Protein AF-A0AAX4KPN6-F1 (afdb_monomer)

Solvent-accessible surface area (backbone atoms only — not comparable to full-atom values): 9007 Å² total; per-residue (Å²): 136,91,70,90,53,61,53,91,64,99,63,98,81,73,95,57,86,76,64,91,86,78,67,97,66,74,56,84,58,83,83,74,86,80,76,76,81,66,66,58,65,61,51,52,52,53,51,52,52,50,51,55,52,57,55,72,70,56,88,35,62,92,86,37,44,38,22,31,46,82,90,46,86,87,38,62,47,66,41,46,28,40,54,32,41,60,25,15,49,24,27,59,64,5,47,52,54,94,89,32,84,80,42,66,57,60,25,40,51,45,81,75,47,70,54,47,27,93,87,15,50,46,26,53,85,27,36,71,48,57,78,36,40,29,91,68,33,41,78,52,96,72,38,45,42,73,63,128

Structure (mmCIF, N/CA/C/O backbone):
data_AF-A0AAX4KPN6-F1
#
_entry.id   AF-A0AAX4KPN6-F1
#
loop_
_atom_site.group_PDB
_atom_site.id
_atom_site.type_symbol
_atom_site.label_atom_id
_atom_site.label_alt_id
_atom_site.label_comp_id
_atom_site.label_asym_id
_atom_site.label_entity_id
_atom_site.label_seq_id
_atom_site.pdbx_PDB_ins_code
_atom_site.Cartn_x
_atom_site.Cartn_y
_atom_site.Cartn_z
_atom_site.occupancy
_atom_site.B_iso_or_equiv
_atom_site.auth_seq_id
_atom_site.auth_comp_id
_atom_site.auth_asym_id
_atom_site.auth_atom_id
_atom_site.pdbx_PDB_model_num
ATOM 1 N N . MET A 1 1 ? 22.197 -2.526 -58.257 1.00 41.19 1 MET A N 1
ATOM 2 C CA . MET A 1 1 ? 22.445 -2.657 -59.706 1.00 41.19 1 MET A CA 1
ATOM 3 C C . MET A 1 1 ? 23.768 -1.972 -59.974 1.00 41.19 1 MET A C 1
ATOM 5 O O . MET A 1 1 ? 23.901 -0.817 -59.597 1.00 41.19 1 MET A O 1
ATOM 9 N N . TYR A 1 2 ? 24.759 -2.706 -60.471 1.00 44.47 2 TYR A N 1
ATOM 10 C CA . TYR A 1 2 ? 26.096 -2.174 -60.741 1.00 44.47 2 TYR A CA 1
ATOM 11 C C . TYR A 1 2 ? 26.195 -1.906 -62.243 1.00 44.47 2 TYR A C 1
ATOM 13 O O . TYR A 1 2 ? 25.851 -2.789 -63.026 1.00 44.47 2 TYR A O 1
ATOM 21 N N . VAL A 1 3 ? 26.622 -0.708 -62.641 1.00 51.16 3 VAL A N 1
ATOM 22 C CA . VAL A 1 3 ? 26.856 -0.352 -64.048 1.00 51.16 3 VAL A CA 1
ATOM 23 C C . VAL A 1 3 ? 28.279 0.187 -64.146 1.00 51.16 3 VAL A C 1
ATOM 25 O O . VAL A 1 3 ? 28.624 1.112 -63.415 1.00 51.16 3 VAL A O 1
ATOM 28 N N . CYS A 1 4 ? 29.109 -0.415 -64.999 1.00 46.88 4 CYS A N 1
ATOM 29 C CA . CYS A 1 4 ? 30.450 0.085 -65.306 1.00 46.88 4 CYS A CA 1
ATOM 30 C C . CYS A 1 4 ? 30.377 0.948 -66.565 1.00 46.88 4 CYS A C 1
ATOM 32 O O . CYS A 1 4 ? 29.842 0.503 -67.579 1.00 46.88 4 CYS A O 1
ATOM 34 N N . LEU A 1 5 ? 30.918 2.163 -66.491 1.00 56.31 5 LEU A N 1
ATOM 35 C CA . LEU A 1 5 ? 30.930 3.135 -67.582 1.00 56.31 5 LEU A CA 1
ATOM 36 C C . LEU A 1 5 ? 32.370 3.606 -67.817 1.00 56.31 5 LEU A C 1
ATOM 38 O O . LEU A 1 5 ? 33.100 3.832 -66.850 1.00 56.31 5 LEU A O 1
ATOM 42 N N . CYS A 1 6 ? 32.748 3.768 -69.085 1.00 49.72 6 CYS A N 1
ATOM 43 C CA . CYS A 1 6 ? 34.017 4.350 -69.520 1.00 49.72 6 CYS A CA 1
ATOM 44 C C . CYS A 1 6 ? 33.704 5.503 -70.482 1.00 49.72 6 CYS A C 1
ATOM 46 O O . CYS A 1 6 ? 32.920 5.314 -71.407 1.00 49.72 6 CYS A O 1
ATOM 48 N N . ALA A 1 7 ? 34.309 6.671 -70.275 1.00 57.44 7 ALA A N 1
ATOM 49 C CA . ALA A 1 7 ? 34.193 7.820 -71.171 1.00 57.44 7 ALA A CA 1
ATOM 50 C C . ALA A 1 7 ? 35.529 8.579 -71.215 1.00 57.44 7 ALA A C 1
ATOM 52 O O . ALA A 1 7 ? 36.263 8.580 -70.225 1.00 57.44 7 ALA A O 1
ATOM 53 N N . GLU A 1 8 ? 35.850 9.209 -72.348 1.00 51.69 8 GLU A N 1
ATOM 54 C CA . GLU A 1 8 ? 37.032 10.082 -72.474 1.00 51.69 8 GLU A CA 1
ATOM 55 C C . GLU A 1 8 ? 36.737 11.518 -71.995 1.00 51.69 8 GLU A C 1
ATOM 57 O O . GLU A 1 8 ? 37.631 12.191 -71.489 1.00 51.69 8 GLU A O 1
ATOM 62 N N . GLU A 1 9 ? 35.469 11.949 -72.020 1.00 55.19 9 GLU A N 1
ATOM 63 C CA . GLU A 1 9 ? 34.990 13.207 -71.434 1.00 55.19 9 GLU A CA 1
ATOM 64 C C . GLU A 1 9 ? 33.657 12.989 -70.689 1.00 55.19 9 GLU A C 1
ATOM 66 O O . GLU A 1 9 ? 32.826 12.178 -71.097 1.00 55.19 9 GLU A O 1
ATOM 71 N N . ASN A 1 10 ? 33.429 13.708 -69.581 1.00 54.78 10 ASN A N 1
ATOM 72 C CA . ASN A 1 10 ? 32.165 13.661 -68.831 1.00 54.78 10 ASN A CA 1
ATOM 73 C C . ASN A 1 10 ? 31.083 14.490 -69.544 1.00 54.78 10 ASN A C 1
ATOM 75 O O . ASN A 1 10 ? 30.802 15.622 -69.145 1.00 54.78 10 ASN A O 1
ATOM 79 N N . ILE A 1 11 ? 30.471 13.934 -70.590 1.00 57.59 11 ILE A N 1
ATOM 80 C CA . ILE A 1 11 ? 29.286 14.517 -71.233 1.00 57.59 11 ILE A CA 1
ATOM 81 C C . ILE A 1 11 ? 28.047 13.745 -70.737 1.00 57.59 11 ILE A C 1
ATOM 83 O O . ILE A 1 11 ? 28.056 12.517 -70.801 1.00 57.59 11 ILE A O 1
ATOM 87 N N . PRO A 1 12 ? 26.989 14.399 -70.216 1.00 53.44 12 PRO A N 1
ATOM 88 C CA . PRO A 1 12 ? 25.941 13.720 -69.441 1.00 53.44 12 PRO A CA 1
ATOM 89 C C . PRO A 1 12 ? 24.985 12.803 -70.219 1.00 53.44 12 PRO A C 1
ATOM 91 O O . PRO A 1 12 ? 24.058 12.294 -69.595 1.00 53.44 12 PRO A O 1
ATOM 94 N N . ASP A 1 13 ? 25.144 12.632 -71.535 1.00 51.69 13 ASP A N 1
ATOM 95 C CA . ASP A 1 13 ? 24.003 12.256 -72.385 1.00 51.69 13 ASP A CA 1
ATOM 96 C C . ASP A 1 13 ? 24.219 11.095 -73.365 1.00 51.69 13 ASP A C 1
ATOM 98 O O . ASP A 1 13 ? 23.307 10.786 -74.122 1.00 51.69 13 ASP A O 1
ATOM 102 N N . ASP A 1 14 ? 25.361 10.395 -73.358 1.00 51.34 14 ASP A N 1
ATOM 103 C CA . ASP A 1 14 ? 25.455 9.170 -74.168 1.00 51.34 14 ASP A CA 1
ATOM 104 C C . ASP A 1 14 ? 26.350 8.100 -73.534 1.00 51.34 14 ASP A C 1
ATOM 106 O O . ASP A 1 14 ? 27.580 8.170 -73.541 1.00 51.34 14 ASP A O 1
ATOM 110 N N . SER A 1 15 ? 25.722 7.085 -72.935 1.00 54.03 15 SER A N 1
ATOM 111 C CA . SER A 1 15 ? 26.429 5.916 -72.416 1.00 54.03 15 SER A CA 1
ATOM 112 C C . SER A 1 15 ? 26.765 4.972 -73.569 1.00 54.03 15 SER A C 1
ATOM 114 O O . SER A 1 15 ? 25.903 4.206 -74.004 1.00 54.03 15 SER A O 1
ATOM 116 N N . GLN A 1 16 ? 28.012 4.977 -74.041 1.00 56.34 16 GLN A N 1
ATOM 117 C CA . GLN A 1 16 ? 28.470 4.005 -75.037 1.00 56.34 16 GLN A CA 1
ATOM 118 C C . GLN A 1 16 ? 29.324 2.897 -74.413 1.00 56.34 16 GLN A C 1
ATOM 120 O O . GLN A 1 16 ? 30.189 3.131 -73.572 1.00 56.34 16 GLN A O 1
ATOM 125 N N . ALA A 1 17 ? 29.078 1.655 -74.838 1.00 55.03 17 ALA A N 1
ATOM 126 C CA . ALA A 1 17 ? 29.900 0.510 -74.468 1.00 55.03 17 ALA A CA 1
ATOM 127 C C . ALA A 1 17 ? 31.171 0.500 -75.329 1.00 55.03 17 ALA A C 1
ATOM 129 O O . ALA A 1 17 ? 31.148 0.067 -76.482 1.00 55.03 17 ALA A O 1
ATOM 130 N N . CYS A 1 18 ? 32.289 0.977 -74.784 1.00 54.16 18 CYS A N 1
ATOM 131 C CA . CYS A 1 18 ? 33.572 0.920 -75.480 1.00 54.16 18 CYS A CA 1
ATOM 132 C C . CYS A 1 18 ? 34.043 -0.540 -75.600 1.00 54.16 18 CYS A C 1
ATOM 134 O O . CYS A 1 18 ? 34.188 -1.243 -74.598 1.00 54.16 18 CYS A O 1
ATOM 136 N N . GLN A 1 19 ? 34.316 -1.002 -76.821 1.00 55.97 19 GLN A N 1
ATOM 137 C CA . GLN A 1 19 ? 34.992 -2.281 -77.042 1.00 55.97 19 GLN A CA 1
ATOM 138 C C . GLN A 1 19 ? 36.460 -2.154 -76.603 1.00 55.97 19 GLN A C 1
ATOM 140 O O . GLN A 1 19 ? 37.120 -1.150 -76.883 1.00 55.97 19 GLN A O 1
ATOM 145 N N . GLY A 1 20 ? 36.966 -3.148 -75.867 1.00 49.88 20 GLY A N 1
ATOM 146 C CA . GLY A 1 20 ? 38.333 -3.134 -75.342 1.00 49.88 20 GLY A CA 1
ATOM 147 C C . GLY A 1 20 ? 39.366 -2.906 -76.452 1.00 49.88 20 GLY A C 1
ATOM 148 O O . GLY A 1 20 ? 39.322 -3.605 -77.459 1.00 49.88 20 GLY A O 1
ATOM 149 N N . ALA A 1 21 ? 40.279 -1.950 -76.220 1.00 53.59 21 ALA A N 1
ATOM 150 C CA . ALA A 1 21 ? 41.327 -1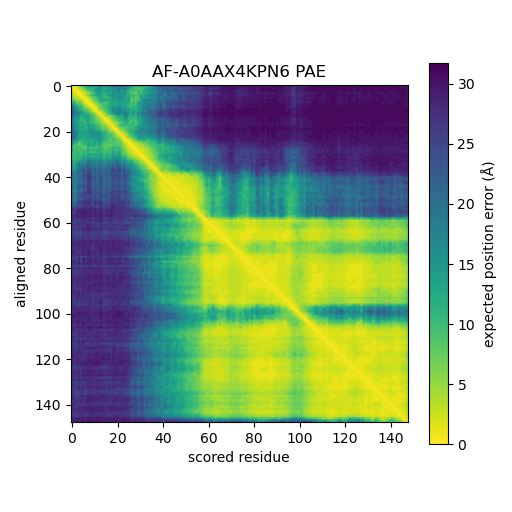.410 -77.110 1.00 53.59 21 ALA A CA 1
ATOM 151 C C . ALA A 1 21 ? 41.029 -0.081 -77.842 1.00 53.59 21 ALA A C 1
ATOM 153 O O . ALA A 1 21 ? 41.915 0.418 -78.531 1.00 53.59 21 ALA A O 1
ATOM 154 N N . ALA A 1 22 ? 39.855 0.538 -77.660 1.00 53.78 22 ALA A N 1
ATOM 155 C CA . ALA A 1 22 ? 39.540 1.820 -78.311 1.00 53.78 22 ALA A CA 1
ATOM 156 C C . ALA A 1 22 ? 40.082 3.083 -77.599 1.00 53.78 22 ALA A C 1
ATOM 158 O O . ALA A 1 22 ? 40.228 4.109 -78.252 1.00 53.78 22 ALA A O 1
ATOM 159 N N . ALA A 1 23 ? 40.397 3.021 -76.299 1.00 55.59 23 ALA A N 1
ATOM 160 C CA . ALA A 1 23 ? 40.809 4.186 -75.507 1.00 55.59 23 ALA A CA 1
ATOM 161 C C . ALA A 1 23 ? 42.164 3.956 -74.818 1.00 55.59 23 ALA A C 1
ATOM 163 O O . ALA A 1 23 ? 42.407 2.895 -74.238 1.00 55.59 23 ALA A O 1
ATOM 164 N N . SER A 1 24 ? 43.046 4.959 -74.879 1.00 56.81 24 SER A N 1
ATOM 165 C CA . SER A 1 24 ? 44.408 4.906 -74.310 1.00 56.81 24 SER A CA 1
ATOM 166 C C . SER A 1 24 ? 44.463 5.265 -72.818 1.00 56.81 24 SER A C 1
ATOM 168 O O . SER A 1 24 ? 45.412 4.904 -72.124 1.00 56.81 24 SER A O 1
ATOM 170 N N . SER A 1 25 ? 43.424 5.925 -72.303 1.00 57.72 25 SER A N 1
ATOM 171 C CA . SER A 1 25 ? 43.201 6.151 -70.875 1.00 57.72 25 SER A CA 1
ATOM 172 C C . SER A 1 25 ? 41.704 6.312 -70.609 1.00 57.72 25 SER A C 1
ATOM 174 O O . SER A 1 25 ? 40.969 6.789 -71.466 1.00 57.72 25 SER A O 1
ATOM 176 N N . GLY A 1 26 ? 41.244 5.890 -69.434 1.00 59.00 26 GLY A N 1
ATOM 177 C CA . GLY A 1 26 ? 39.840 5.973 -69.044 1.00 59.00 26 GLY A CA 1
ATOM 178 C C . GLY A 1 26 ? 39.712 5.945 -67.527 1.00 59.00 26 GLY A C 1
ATOM 179 O O . GLY A 1 26 ? 40.587 5.422 -66.834 1.00 59.00 26 GLY A O 1
ATOM 180 N N . PHE A 1 27 ? 38.640 6.529 -67.002 1.00 55.97 27 PHE A N 1
ATOM 181 C CA . PHE A 1 27 ? 38.345 6.527 -65.572 1.00 55.97 27 PHE A CA 1
ATOM 182 C C . PHE A 1 27 ? 37.126 5.653 -65.278 1.00 55.97 27 PHE A C 1
ATOM 184 O O . PHE A 1 27 ? 36.163 5.623 -66.039 1.00 55.97 27 PHE A O 1
ATOM 191 N N . TYR A 1 28 ? 37.172 4.943 -64.151 1.00 58.78 28 TYR A N 1
ATOM 192 C CA . TYR A 1 28 ? 36.046 4.155 -63.664 1.00 58.78 28 TYR A CA 1
ATOM 193 C C . TYR A 1 28 ? 35.174 5.023 -62.756 1.00 58.78 28 TYR A C 1
ATOM 195 O O . TYR A 1 28 ? 35.631 5.462 -61.698 1.00 58.78 28 TYR A O 1
ATOM 203 N N . VAL A 1 29 ? 33.915 5.244 -63.139 1.00 61.91 29 VAL A N 1
ATOM 204 C CA . VAL A 1 29 ? 32.929 5.900 -62.268 1.00 61.91 29 VAL A CA 1
ATOM 205 C C . VAL A 1 29 ? 32.106 4.843 -61.550 1.00 61.91 29 VAL A C 1
ATOM 207 O O . VAL A 1 29 ? 31.311 4.133 -62.160 1.00 61.91 29 VAL A O 1
ATOM 210 N N . TYR A 1 30 ? 32.264 4.775 -60.232 1.00 54.47 30 TYR A N 1
ATOM 211 C CA . TYR A 1 30 ? 31.422 3.956 -59.369 1.00 54.47 30 TYR A CA 1
ATOM 212 C C . TYR A 1 30 ? 30.374 4.845 -58.703 1.00 54.47 30 TYR A C 1
ATOM 214 O O . TYR A 1 30 ? 30.699 5.646 -57.825 1.00 54.47 30 TYR A O 1
ATOM 222 N N . THR A 1 31 ? 29.108 4.697 -59.088 1.00 63.69 31 THR A N 1
ATOM 223 C CA . THR A 1 31 ? 27.993 5.301 -58.350 1.00 63.69 31 THR A CA 1
ATOM 224 C C . THR A 1 31 ? 27.400 4.260 -57.406 1.00 63.69 31 THR A C 1
ATOM 226 O O . THR A 1 31 ? 27.140 3.118 -57.785 1.00 63.69 31 THR A O 1
ATOM 229 N N . HIS A 1 32 ? 27.212 4.635 -56.143 1.00 63.75 32 HIS A N 1
ATOM 230 C CA . HIS A 1 32 ? 26.452 3.833 -55.193 1.00 63.75 32 HIS A CA 1
ATOM 231 C C . HIS A 1 32 ? 25.180 4.596 -54.840 1.00 63.75 32 HIS A C 1
ATOM 233 O O . HIS A 1 32 ? 25.216 5.799 -54.581 1.00 63.75 32 HIS A O 1
ATOM 239 N N . SER A 1 33 ? 24.042 3.905 -54.826 1.00 67.44 33 SER A N 1
ATOM 240 C CA . SER A 1 33 ? 22.818 4.473 -54.272 1.00 67.44 33 SER A CA 1
ATOM 241 C C . SER A 1 33 ? 23.024 4.642 -52.771 1.00 67.44 33 SER A C 1
ATOM 243 O O . SER A 1 33 ? 23.105 3.651 -52.041 1.00 67.44 33 SER A O 1
ATOM 245 N N . VAL A 1 34 ? 23.131 5.884 -52.307 1.00 62.84 34 VAL A N 1
ATOM 246 C CA . VAL A 1 34 ? 23.173 6.187 -50.877 1.00 62.84 34 VAL A CA 1
ATOM 247 C C . VAL A 1 34 ? 21.799 5.847 -50.299 1.00 62.84 34 VAL A C 1
ATOM 249 O O . VAL A 1 34 ? 20.866 6.641 -50.379 1.00 62.84 34 VAL A O 1
ATOM 252 N N . THR A 1 35 ? 21.641 4.652 -49.729 1.00 64.44 35 THR A N 1
ATOM 253 C CA . THR A 1 35 ? 20.501 4.363 -48.854 1.00 64.44 35 THR A CA 1
ATOM 254 C C . THR A 1 35 ? 20.648 5.241 -47.623 1.00 64.44 35 THR A C 1
ATOM 256 O O . THR A 1 35 ? 21.477 4.968 -46.755 1.00 64.44 35 THR A O 1
ATOM 259 N N . THR A 1 36 ? 19.876 6.322 -47.562 1.00 68.12 36 THR A N 1
ATOM 260 C CA . THR A 1 36 ? 19.808 7.196 -46.395 1.00 68.12 36 THR A CA 1
ATOM 261 C C . THR A 1 36 ? 19.362 6.362 -45.193 1.00 68.12 36 THR A C 1
ATOM 263 O O . THR A 1 36 ? 18.260 5.805 -45.206 1.00 68.12 36 THR A O 1
ATOM 266 N N . PRO A 1 37 ? 20.199 6.213 -44.149 1.00 62.94 37 PRO A N 1
ATOM 267 C CA . PRO A 1 37 ? 19.825 5.417 -42.995 1.00 62.94 37 PRO A CA 1
ATOM 268 C C . PRO A 1 37 ? 18.632 6.085 -42.314 1.00 62.94 37 PRO A C 1
ATOM 270 O O . PRO A 1 37 ? 18.741 7.175 -41.750 1.00 62.94 37 PRO A O 1
ATOM 273 N N . THR A 1 38 ? 17.470 5.438 -42.374 1.00 70.81 38 THR A N 1
ATOM 274 C CA . THR A 1 38 ? 16.292 5.916 -41.656 1.00 70.81 38 THR A CA 1
ATOM 275 C C . THR A 1 38 ? 16.580 5.836 -40.155 1.00 70.81 38 THR A C 1
ATOM 277 O O . THR A 1 38 ? 17.085 4.835 -39.642 1.00 70.81 38 THR A O 1
ATOM 280 N N . GLY A 1 39 ? 16.264 6.894 -39.404 1.00 75.81 39 GLY A N 1
ATOM 281 C CA . GLY A 1 39 ? 16.489 6.950 -37.950 1.00 75.81 39 GLY A CA 1
ATOM 282 C C . GLY A 1 39 ? 15.696 5.911 -37.137 1.00 75.81 39 GLY A C 1
ATOM 283 O O . GLY A 1 39 ? 15.778 5.899 -35.909 1.00 75.81 39 GLY A O 1
ATOM 284 N N . VAL A 1 40 ? 14.939 5.036 -37.805 1.00 82.19 40 VAL A N 1
ATOM 285 C CA . VAL A 1 40 ? 14.082 3.995 -37.233 1.00 82.19 40 VAL A CA 1
ATOM 286 C C . VAL A 1 40 ? 14.882 3.038 -36.356 1.00 82.19 40 VAL A C 1
ATOM 288 O O . VAL A 1 40 ? 14.485 2.803 -35.218 1.00 82.19 40 VAL A O 1
ATOM 291 N N . ALA A 1 41 ? 16.044 2.560 -36.813 1.00 82.12 41 ALA A N 1
ATOM 292 C CA . ALA A 1 41 ? 16.878 1.650 -36.022 1.00 82.12 41 ALA A CA 1
ATOM 293 C C . ALA A 1 41 ? 17.346 2.296 -34.702 1.00 82.12 41 ALA A C 1
ATOM 295 O O . ALA A 1 41 ? 17.292 1.676 -33.638 1.00 82.12 41 ALA A O 1
ATOM 296 N N . ARG A 1 42 ? 17.731 3.581 -34.746 1.00 84.25 42 ARG A N 1
ATOM 297 C CA . ARG A 1 42 ? 18.102 4.353 -33.546 1.00 84.25 42 ARG A CA 1
ATOM 298 C C . ARG A 1 42 ? 16.908 4.568 -32.616 1.00 84.25 42 ARG A C 1
ATOM 300 O O . ARG A 1 42 ? 17.057 4.440 -31.402 1.00 84.25 42 ARG A O 1
ATOM 307 N N . ARG A 1 43 ? 15.728 4.873 -33.167 1.00 86.69 43 ARG A N 1
ATOM 308 C CA . ARG A 1 43 ? 14.495 5.041 -32.385 1.00 86.69 43 ARG A CA 1
ATOM 309 C C . ARG A 1 43 ? 14.097 3.743 -31.681 1.00 86.69 43 ARG A C 1
ATOM 311 O O . ARG A 1 43 ? 13.872 3.768 -30.476 1.00 86.69 43 ARG A O 1
ATOM 318 N N . GLN A 1 44 ? 14.105 2.621 -32.396 1.00 90.25 44 GLN A N 1
ATOM 319 C CA . GLN A 1 44 ? 13.795 1.302 -31.839 1.00 90.25 44 GLN A CA 1
ATOM 320 C C . GLN A 1 44 ? 14.777 0.898 -30.734 1.00 90.25 44 GLN A C 1
ATOM 322 O O . GLN A 1 44 ? 14.355 0.410 -29.688 1.00 90.25 44 GLN A O 1
ATOM 327 N N . LEU A 1 45 ? 16.081 1.136 -30.919 1.00 89.50 45 LEU A N 1
ATOM 328 C CA . LEU A 1 45 ? 17.075 0.871 -29.876 1.00 89.50 45 LEU A CA 1
ATOM 329 C C . LEU A 1 45 ? 16.807 1.710 -28.617 1.00 89.50 45 LEU A C 1
ATOM 331 O O . LEU A 1 45 ? 16.839 1.185 -27.505 1.00 89.50 45 LEU A O 1
ATOM 335 N N . LYS A 1 46 ? 16.491 2.999 -28.786 1.00 91.38 46 LYS A N 1
ATOM 336 C CA . LYS A 1 46 ? 16.163 3.898 -27.670 1.00 91.38 46 LYS A CA 1
ATOM 337 C C . LYS A 1 46 ? 14.900 3.455 -26.924 1.00 91.38 46 LYS A C 1
ATOM 339 O O . LYS A 1 46 ? 14.871 3.522 -25.698 1.00 91.38 46 LYS A O 1
ATOM 344 N N . GLU A 1 47 ? 13.877 2.998 -27.641 1.00 91.00 47 GLU A N 1
ATOM 345 C CA . GLU A 1 47 ? 12.643 2.469 -27.044 1.00 91.00 47 GLU A CA 1
ATOM 346 C C . GLU A 1 47 ? 12.901 1.175 -26.257 1.00 91.00 47 GLU A C 1
ATOM 348 O O . GLU A 1 47 ? 12.475 1.083 -25.106 1.00 91.00 47 GLU A O 1
ATOM 353 N N . ARG A 1 48 ? 13.686 0.230 -26.797 1.00 87.81 48 ARG A N 1
ATOM 354 C CA . ARG A 1 48 ? 14.069 -0.995 -26.067 1.00 87.81 48 ARG A CA 1
ATOM 355 C C . ARG A 1 48 ? 14.865 -0.697 -24.801 1.00 87.81 48 ARG A C 1
ATOM 357 O O . ARG A 1 48 ? 14.599 -1.290 -23.762 1.00 87.81 48 ARG A O 1
ATOM 364 N N . LEU A 1 49 ? 15.818 0.234 -24.865 1.00 87.06 49 LEU A N 1
ATOM 365 C CA . LEU A 1 49 ? 16.595 0.640 -23.689 1.00 87.06 49 LEU A CA 1
ATOM 366 C C . LEU A 1 49 ? 15.707 1.274 -22.614 1.00 87.06 49 LEU A C 1
ATOM 368 O O . LEU A 1 49 ? 15.880 0.977 -21.435 1.00 87.06 49 LEU A O 1
ATOM 372 N N . ARG A 1 50 ? 14.725 2.095 -23.009 1.00 84.75 50 ARG A N 1
ATOM 373 C CA . ARG A 1 50 ? 13.729 2.646 -22.078 1.00 84.75 50 ARG A CA 1
ATOM 374 C C . ARG A 1 50 ? 12.875 1.556 -21.437 1.00 84.75 50 ARG A C 1
ATOM 376 O O . ARG A 1 50 ? 12.682 1.595 -20.229 1.00 84.75 50 ARG A O 1
ATOM 383 N N . GLN A 1 51 ? 12.393 0.587 -22.214 1.00 80.00 51 GLN A N 1
ATOM 384 C CA . GLN A 1 51 ? 11.610 -0.535 -21.684 1.00 80.00 51 GLN A CA 1
ATOM 385 C C . GLN A 1 51 ? 12.431 -1.396 -20.717 1.00 80.00 51 GLN A C 1
ATOM 387 O O . GLN A 1 51 ? 11.962 -1.692 -19.625 1.00 80.00 51 GLN A O 1
ATOM 392 N N . ALA A 1 52 ? 13.678 -1.720 -21.068 1.00 76.19 52 ALA A N 1
ATOM 393 C CA . ALA A 1 52 ? 14.582 -2.478 -20.205 1.00 76.19 52 ALA A CA 1
ATOM 394 C C . ALA A 1 52 ? 14.955 -1.722 -18.915 1.00 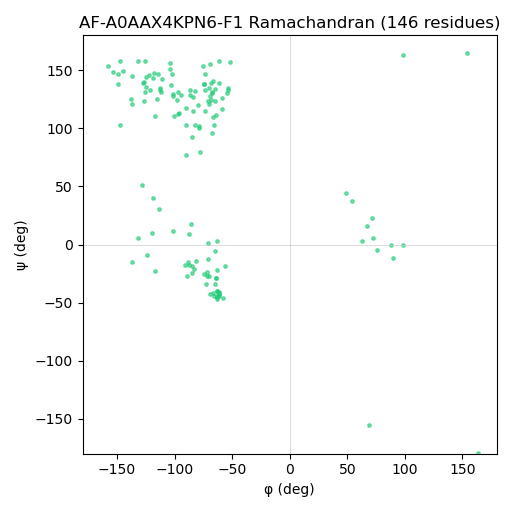76.19 52 ALA A C 1
ATOM 396 O O . ALA A 1 52 ? 15.146 -2.327 -17.862 1.00 76.19 52 ALA A O 1
ATOM 397 N N . GLN A 1 53 ? 15.064 -0.390 -18.978 1.00 72.44 53 GLN A N 1
ATOM 398 C CA . GLN A 1 53 ? 15.233 0.441 -17.785 1.00 72.44 53 GLN A CA 1
ATOM 399 C C . GLN A 1 53 ? 13.968 0.452 -16.926 1.00 72.44 53 GLN A C 1
ATOM 401 O O . GLN A 1 53 ? 14.077 0.306 -15.716 1.00 72.44 53 GLN A O 1
ATOM 406 N N . ALA A 1 54 ? 12.783 0.566 -17.526 1.00 65.75 54 ALA A N 1
ATOM 407 C CA . ALA A 1 54 ? 11.522 0.518 -16.790 1.00 65.75 54 ALA A CA 1
ATOM 408 C C . ALA A 1 54 ? 11.314 -0.840 -16.094 1.00 65.75 54 ALA A C 1
ATOM 410 O O . ALA A 1 54 ? 10.929 -0.872 -14.929 1.00 65.75 54 ALA A O 1
ATOM 411 N N . SER A 1 55 ? 11.651 -1.951 -16.758 1.00 64.12 55 SER A N 1
ATOM 412 C CA . SER A 1 55 ? 11.549 -3.296 -16.175 1.00 64.12 55 SER A CA 1
ATOM 413 C C . SER A 1 55 ? 12.605 -3.569 -15.102 1.00 64.12 55 SER A C 1
ATOM 415 O O . SER A 1 55 ? 12.368 -4.361 -14.198 1.00 64.12 55 SER A O 1
ATOM 417 N N . ARG A 1 56 ? 13.771 -2.909 -15.160 1.00 58.28 56 ARG A N 1
ATOM 418 C CA . ARG A 1 56 ? 14.804 -3.002 -14.111 1.00 58.28 56 ARG A CA 1
ATOM 419 C C . ARG A 1 56 ? 14.347 -2.463 -12.757 1.00 58.28 56 ARG A C 1
ATOM 421 O O . ARG A 1 56 ? 14.936 -2.831 -11.748 1.00 58.28 56 ARG A O 1
ATOM 428 N N . PHE A 1 57 ? 13.336 -1.599 -12.741 1.00 59.25 57 PHE A N 1
ATOM 429 C CA . PHE A 1 57 ? 12.782 -1.010 -11.523 1.00 59.25 57 PHE A CA 1
ATOM 430 C C . PHE A 1 57 ? 11.471 -1.670 -11.084 1.00 59.25 57 PHE A C 1
ATOM 432 O O . PHE A 1 57 ? 10.786 -1.156 -10.204 1.00 59.25 57 PHE A O 1
ATOM 439 N N . GLN A 1 58 ? 11.121 -2.812 -11.681 1.00 66.44 58 GLN A N 1
ATOM 440 C CA . GLN A 1 58 ? 9.961 -3.599 -11.293 1.00 66.44 58 GLN A CA 1
ATOM 441 C C . GLN A 1 58 ? 10.374 -4.611 -10.216 1.00 66.44 58 GLN A C 1
ATOM 443 O O . GLN A 1 58 ? 10.610 -5.782 -10.492 1.00 66.44 58 GLN A O 1
ATOM 448 N N . TYR A 1 59 ? 10.530 -4.119 -8.986 1.00 82.19 59 TYR A N 1
ATOM 449 C CA . TYR A 1 59 ? 10.938 -4.935 -7.835 1.00 82.19 59 TYR A CA 1
ATOM 450 C C . TYR A 1 59 ? 9.849 -5.908 -7.381 1.00 82.19 59 TYR A C 1
ATOM 452 O O . TYR A 1 59 ? 10.159 -6.963 -6.836 1.00 82.19 59 TYR A O 1
ATOM 460 N N . CYS A 1 60 ? 8.587 -5.559 -7.633 1.00 88.38 60 CYS A N 1
ATOM 461 C CA . CYS A 1 60 ? 7.429 -6.343 -7.240 1.00 88.38 60 CYS A CA 1
ATOM 462 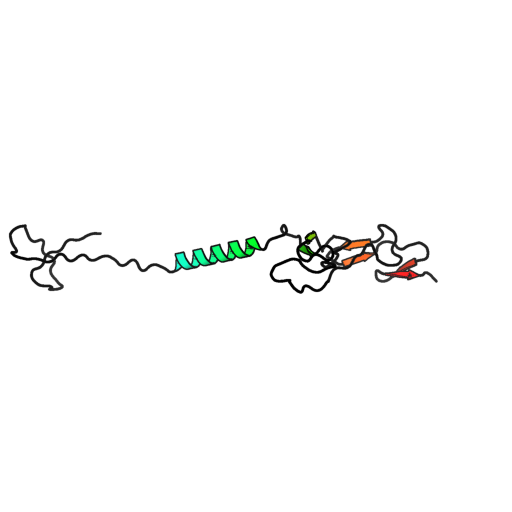C C . CYS A 1 60 ? 6.619 -6.818 -8.454 1.00 88.38 60 CYS A C 1
ATOM 464 O O . CYS A 1 60 ? 6.546 -6.105 -9.463 1.00 88.38 60 CYS A O 1
ATOM 466 N N . PRO A 1 61 ? 5.991 -8.008 -8.367 1.00 90.19 61 PRO A N 1
ATOM 467 C CA . PRO A 1 61 ? 5.000 -8.466 -9.332 1.00 90.19 61 PRO A CA 1
ATOM 468 C C . PRO A 1 61 ? 3.887 -7.441 -9.566 1.00 90.19 61 PRO A C 1
ATOM 470 O O . PRO A 1 61 ? 3.597 -6.597 -8.719 1.00 90.19 61 PRO A O 1
ATOM 473 N N . SER A 1 62 ? 3.227 -7.538 -10.719 1.00 86.50 62 SER A N 1
ATOM 474 C CA . SER A 1 62 ? 2.063 -6.708 -11.032 1.00 86.50 62 SER A CA 1
ATOM 475 C C . SER A 1 62 ? 0.995 -6.808 -9.941 1.00 86.50 62 SER A C 1
ATOM 477 O O . SER A 1 62 ? 0.631 -7.906 -9.532 1.00 86.50 62 SER A O 1
ATOM 479 N N . GLY A 1 63 ? 0.482 -5.656 -9.507 1.00 85.69 63 GLY A N 1
ATOM 480 C CA . GLY A 1 63 ? -0.523 -5.560 -8.445 1.00 85.69 63 GLY A CA 1
ATOM 481 C C . GLY A 1 63 ? 0.054 -5.438 -7.034 1.00 85.69 63 GLY A C 1
ATOM 482 O O . GLY A 1 63 ? -0.686 -5.074 -6.131 1.00 85.69 63 GLY A O 1
ATOM 483 N N . LEU A 1 64 ? 1.358 -5.661 -6.844 1.00 92.31 64 LEU A N 1
ATOM 484 C CA . LEU A 1 64 ? 2.015 -5.504 -5.548 1.00 92.31 64 LEU A CA 1
ATOM 485 C C . LEU A 1 64 ? 2.841 -4.220 -5.482 1.00 92.31 64 LEU A C 1
ATOM 487 O O . LEU A 1 64 ? 3.393 -3.745 -6.479 1.00 92.31 64 LEU A O 1
ATOM 491 N N . THR A 1 65 ? 2.955 -3.687 -4.272 1.00 90.44 65 THR A N 1
ATOM 492 C CA . THR A 1 65 ? 3.697 -2.467 -3.960 1.00 90.44 65 THR A CA 1
ATOM 493 C C . THR A 1 65 ? 4.914 -2.813 -3.114 1.00 90.44 65 THR A C 1
ATOM 495 O O . THR A 1 65 ? 4.795 -3.527 -2.126 1.00 90.44 65 THR A O 1
ATOM 498 N N . GLY A 1 66 ? 6.090 -2.303 -3.487 1.00 91.81 66 GLY A N 1
ATOM 499 C CA . GLY A 1 66 ? 7.292 -2.445 -2.666 1.00 91.81 66 GLY A CA 1
ATOM 500 C C . GLY A 1 66 ? 7.220 -1.526 -1.451 1.00 91.81 66 GLY A C 1
ATOM 501 O O . GLY A 1 66 ? 7.240 -0.306 -1.619 1.00 91.81 66 GLY A O 1
ATOM 502 N N . CYS A 1 67 ? 7.161 -2.096 -0.253 1.00 91.75 67 CYS A N 1
ATOM 503 C CA . CYS A 1 67 ? 7.123 -1.387 1.021 1.00 91.75 67 CYS A CA 1
ATOM 504 C C . CYS A 1 67 ? 8.404 -1.640 1.810 1.00 91.75 67 CYS A C 1
ATOM 506 O O . CYS A 1 67 ? 8.850 -2.778 1.916 1.00 91.75 67 CYS A O 1
ATOM 508 N N . ILE A 1 68 ? 9.002 -0.578 2.352 1.00 91.81 68 ILE A N 1
ATOM 509 C CA . ILE A 1 68 ? 10.206 -0.679 3.189 1.00 91.81 68 ILE A CA 1
ATOM 510 C C . ILE A 1 68 ? 9.871 -1.415 4.494 1.00 91.81 68 ILE A C 1
ATOM 512 O O . ILE A 1 68 ? 8.810 -1.175 5.074 1.00 91.81 68 ILE A O 1
ATOM 516 N N . ILE A 1 69 ? 10.783 -2.271 4.966 1.00 90.31 69 ILE A N 1
ATOM 517 C CA . ILE A 1 69 ? 10.641 -3.004 6.231 1.00 90.31 69 ILE A CA 1
ATOM 518 C C . ILE A 1 69 ? 11.720 -2.571 7.220 1.00 90.31 69 ILE A C 1
ATOM 520 O O . ILE A 1 69 ? 12.919 -2.703 6.978 1.00 90.31 69 ILE A O 1
ATOM 524 N N . GLY A 1 70 ? 11.283 -2.149 8.398 1.00 86.12 70 GLY A N 1
ATOM 525 C CA . GLY A 1 70 ? 12.152 -1.729 9.483 1.00 86.12 70 GLY A CA 1
ATOM 526 C C . GLY A 1 70 ? 12.892 -0.426 9.180 1.00 86.12 70 GLY A C 1
ATOM 527 O O . GLY A 1 70 ? 12.482 0.425 8.393 1.00 86.12 70 GLY A O 1
ATOM 528 N N . SER A 1 71 ? 14.030 -0.255 9.846 1.00 84.06 71 SER A N 1
ATOM 529 C CA . SER A 1 71 ? 14.871 0.932 9.683 1.00 84.06 71 SER A CA 1
ATOM 530 C C . SER A 1 71 ? 15.782 0.880 8.455 1.00 84.06 71 SER A C 1
ATOM 532 O O . SER A 1 71 ? 16.379 1.899 8.101 1.00 84.06 71 SER A O 1
ATOM 534 N N . ASP A 1 72 ? 15.949 -0.296 7.846 1.00 85.69 72 ASP A N 1
ATOM 535 C CA . ASP A 1 72 ? 16.823 -0.471 6.693 1.00 85.69 72 ASP A CA 1
ATOM 536 C C . ASP A 1 72 ? 16.087 -0.086 5.406 1.00 85.69 72 ASP A C 1
ATOM 538 O O . ASP A 1 72 ? 15.126 -0.728 4.997 1.00 85.69 72 ASP A O 1
ATOM 542 N N . LYS A 1 73 ? 16.562 0.971 4.741 1.00 81.31 73 LYS A N 1
ATOM 543 C CA . LYS A 1 73 ? 15.963 1.480 3.499 1.00 81.31 73 LYS A CA 1
ATOM 544 C C . LYS A 1 73 ? 16.196 0.565 2.296 1.00 81.31 73 LYS A C 1
ATOM 546 O O . LYS A 1 73 ? 15.592 0.796 1.247 1.00 81.31 73 LYS A O 1
ATOM 551 N N . GLU A 1 74 ? 17.090 -0.413 2.414 1.00 84.44 74 GLU A N 1
ATOM 552 C CA . GLU A 1 74 ? 17.325 -1.417 1.377 1.00 84.44 74 GLU A CA 1
ATOM 553 C C . GLU A 1 74 ? 16.450 -2.665 1.556 1.00 84.44 74 GLU A C 1
ATOM 555 O O . GLU A 1 74 ? 16.244 -3.397 0.585 1.00 84.44 74 GLU A O 1
ATOM 560 N N . ALA A 1 75 ? 15.886 -2.873 2.750 1.00 89.88 75 ALA A N 1
ATOM 561 C CA . ALA A 1 75 ? 14.968 -3.966 3.037 1.00 89.88 75 ALA A CA 1
ATOM 562 C C . ALA A 1 75 ? 13.538 -3.599 2.625 1.00 89.88 75 ALA A C 1
ATOM 564 O O . ALA A 1 75 ? 13.000 -2.565 3.027 1.00 89.88 75 ALA A O 1
ATOM 565 N N . PHE A 1 76 ? 12.906 -4.458 1.827 1.00 92.44 76 PHE A N 1
ATOM 566 C CA . PHE A 1 76 ? 11.532 -4.265 1.381 1.00 92.44 76 PHE A CA 1
ATOM 567 C C . PHE A 1 76 ? 10.800 -5.592 1.197 1.00 92.44 76 PHE A C 1
ATOM 569 O O . PHE A 1 76 ? 11.418 -6.631 0.959 1.00 92.44 76 PHE A O 1
ATOM 576 N N . GLU A 1 77 ? 9.475 -5.529 1.240 1.00 93.00 77 GLU A N 1
ATOM 577 C CA . GLU A 1 77 ? 8.569 -6.602 0.833 1.00 93.00 77 GLU A CA 1
ATOM 578 C C . GLU A 1 77 ? 7.565 -6.090 -0.192 1.00 93.00 77 GLU A C 1
ATOM 580 O O . GLU A 1 77 ? 7.310 -4.893 -0.315 1.00 93.00 77 GLU A O 1
ATOM 585 N N . CYS A 1 78 ? 7.004 -7.019 -0.955 1.00 94.12 78 CYS A N 1
ATOM 586 C CA . CYS A 1 78 ? 5.955 -6.732 -1.915 1.00 94.12 78 CYS A CA 1
ATOM 587 C C . CYS A 1 78 ? 4.599 -7.028 -1.281 1.00 94.12 78 CYS A C 1
ATOM 589 O O . CYS A 1 78 ? 4.279 -8.192 -1.049 1.00 94.12 78 CYS A O 1
ATOM 591 N N . VAL A 1 79 ? 3.811 -5.982 -1.047 1.00 94.50 79 VAL A N 1
ATOM 592 C CA . VAL A 1 79 ? 2.535 -6.052 -0.326 1.00 94.50 79 VAL A CA 1
ATOM 593 C C . VAL A 1 79 ? 1.389 -5.615 -1.229 1.00 94.50 79 VAL A C 1
ATOM 595 O O . VAL A 1 79 ? 1.534 -4.689 -2.034 1.00 94.50 79 VAL A O 1
ATOM 598 N N . ASP A 1 80 ? 0.239 -6.269 -1.094 1.00 95.88 80 ASP A N 1
ATOM 599 C CA . ASP A 1 80 ? -1.011 -5.780 -1.671 1.00 95.88 80 ASP A CA 1
ATOM 600 C C . ASP A 1 80 ? -1.654 -4.774 -0.711 1.00 95.88 80 ASP A C 1
ATOM 602 O O . ASP A 1 80 ? -2.436 -5.125 0.169 1.00 95.88 80 ASP A O 1
ATOM 606 N N . THR A 1 81 ? -1.345 -3.493 -0.898 1.00 95.12 81 THR A N 1
ATOM 607 C CA . THR A 1 81 ? -1.859 -2.404 -0.053 1.00 95.12 81 THR A CA 1
ATOM 608 C C . THR A 1 81 ? -3.377 -2.217 -0.144 1.00 95.12 81 THR A C 1
ATOM 610 O O . THR A 1 81 ? -3.942 -1.393 0.574 1.00 95.12 81 THR A O 1
ATOM 613 N N . GLN A 1 82 ? -4.066 -2.943 -1.031 1.00 96.56 82 GLN A N 1
ATOM 614 C CA . GLN A 1 82 ? -5.522 -2.896 -1.142 1.00 96.56 82 GLN A CA 1
ATOM 615 C C . GLN A 1 82 ? -6.234 -3.877 -0.207 1.00 96.56 82 GLN A C 1
ATOM 617 O O . GLN A 1 82 ? -7.437 -3.702 0.014 1.00 96.56 82 GLN A O 1
ATOM 622 N N . ALA A 1 83 ? -5.521 -4.882 0.307 1.00 97.12 83 ALA A N 1
ATOM 623 C CA . ALA A 1 83 ? -6.086 -5.981 1.089 1.00 97.12 83 ALA A CA 1
ATOM 624 C C . ALA A 1 83 ? -5.265 -6.353 2.336 1.00 97.12 83 ALA A C 1
ATOM 626 O O . ALA A 1 83 ? -5.769 -7.060 3.209 1.00 97.12 83 ALA A O 1
ATOM 627 N N . ASP A 1 84 ? -4.019 -5.894 2.433 1.00 96.62 84 ASP A N 1
ATOM 628 C CA . ASP A 1 84 ? -3.164 -6.149 3.585 1.00 96.62 84 ASP A CA 1
ATOM 629 C C . ASP A 1 84 ? -3.599 -5.325 4.807 1.00 96.62 84 ASP A C 1
ATOM 631 O O . ASP A 1 84 ? -3.874 -4.130 4.699 1.00 96.62 84 ASP A O 1
ATOM 635 N N . LEU A 1 85 ? -3.685 -5.975 5.970 1.00 96.81 85 LEU A N 1
ATOM 636 C CA . LEU A 1 85 ? -4.135 -5.346 7.213 1.00 96.81 85 LEU A CA 1
ATOM 637 C C . LEU A 1 85 ? -3.107 -4.380 7.800 1.00 96.81 85 LEU A C 1
ATOM 639 O O . LEU A 1 85 ? -3.508 -3.384 8.390 1.00 96.81 85 LEU A O 1
ATOM 643 N N . GLU A 1 86 ? -1.818 -4.663 7.645 1.00 95.00 86 GLU A N 1
ATOM 644 C CA . GLU A 1 86 ? -0.729 -3.905 8.264 1.00 95.00 86 GLU A CA 1
ATOM 645 C C . GLU A 1 86 ? -0.280 -2.757 7.350 1.00 95.00 86 GLU A C 1
ATOM 647 O O . GLU A 1 86 ? 0.191 -1.725 7.813 1.00 95.00 86 GLU A O 1
ATOM 652 N N . ALA A 1 87 ? -0.464 -2.898 6.035 1.00 95.56 87 ALA A N 1
ATOM 653 C CA . ALA A 1 87 ? -0.125 -1.894 5.028 1.00 95.56 87 ALA A CA 1
ATOM 654 C C . ALA A 1 87 ? -1.357 -1.412 4.239 1.00 95.56 87 ALA A C 1
ATOM 656 O O . ALA A 1 87 ? -1.306 -1.212 3.017 1.00 95.56 87 ALA A O 1
ATOM 657 N N . CYS A 1 88 ? -2.488 -1.222 4.921 1.00 97.25 88 CYS A N 1
ATOM 658 C CA . CYS A 1 88 ? -3.729 -0.858 4.253 1.00 97.25 88 CYS A CA 1
ATOM 659 C C . CYS A 1 88 ? -3.663 0.571 3.702 1.00 97.25 88 CYS A C 1
ATOM 661 O O . CYS A 1 88 ? -3.310 1.521 4.405 1.00 97.25 88 CYS A O 1
ATOM 663 N N . GLY A 1 89 ? -3.979 0.734 2.417 1.00 95.25 89 GLY A N 1
ATOM 664 C CA . GLY A 1 89 ? -3.968 2.024 1.721 1.00 95.25 89 GLY A CA 1
ATOM 665 C C . GLY A 1 89 ? -2.573 2.549 1.362 1.00 95.25 89 GLY A C 1
ATOM 666 O O . GLY A 1 89 ? -2.458 3.550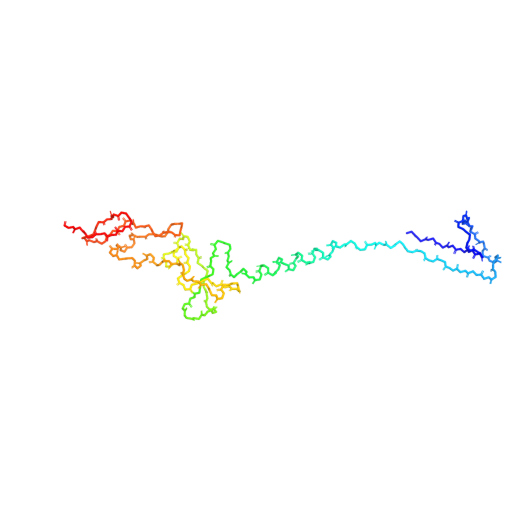 0.651 1.00 95.25 89 GLY A O 1
ATOM 667 N N . GLY A 1 90 ? -1.499 1.876 1.785 1.00 93.44 90 GLY A N 1
ATOM 668 C CA . GLY A 1 90 ? -0.129 2.282 1.487 1.00 93.44 90 GLY A CA 1
ATOM 669 C C . GLY A 1 90 ? 0.913 1.620 2.383 1.00 93.44 90 GLY A C 1
ATOM 670 O O . GLY A 1 90 ? 0.597 0.844 3.270 1.00 93.44 90 GLY A O 1
ATOM 671 N N . CYS A 1 91 ? 2.184 1.957 2.185 1.00 92.69 91 CYS A N 1
ATOM 672 C CA . CYS A 1 91 ? 3.261 1.407 3.006 1.00 92.69 91 CYS A CA 1
ATOM 673 C C . CYS A 1 91 ? 3.400 2.170 4.332 1.00 92.69 91 CYS A C 1
ATOM 675 O O . CYS A 1 91 ? 3.505 3.403 4.324 1.00 92.69 91 CYS A O 1
ATOM 677 N N . MET A 1 92 ? 3.492 1.454 5.458 1.00 91.62 92 MET A N 1
ATOM 678 C CA . MET A 1 92 ? 3.686 2.053 6.791 1.00 91.62 92 MET A CA 1
ATOM 679 C C . MET A 1 92 ? 5.014 2.797 6.953 1.00 91.62 92 MET A C 1
ATOM 681 O O . MET A 1 92 ? 5.122 3.705 7.766 1.00 91.62 92 MET A O 1
ATOM 685 N N . GLN A 1 93 ? 6.047 2.388 6.217 1.00 89.75 93 GLN A N 1
ATOM 686 C CA . GLN A 1 93 ? 7.414 2.913 6.359 1.00 89.75 93 GLN A CA 1
ATOM 687 C C . GLN A 1 93 ? 7.914 3.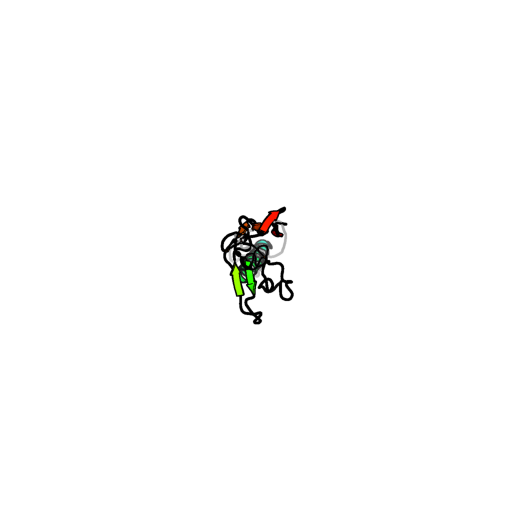570 5.063 1.00 89.75 93 GLN A C 1
ATOM 689 O O . GLN A 1 93 ? 9.075 3.959 4.949 1.00 89.75 93 GLN A O 1
ATOM 694 N N . GLY A 1 94 ? 7.005 3.748 4.099 1.00 89.50 94 GLY A N 1
ATOM 695 C CA . GLY A 1 94 ? 7.279 4.331 2.793 1.00 89.50 94 GLY A CA 1
ATOM 696 C C . GLY A 1 94 ? 7.491 3.297 1.685 1.00 89.50 94 GLY A C 1
ATOM 697 O O . GLY A 1 94 ? 7.695 2.105 1.917 1.00 89.50 94 GLY A O 1
ATOM 698 N N . LEU A 1 95 ? 7.392 3.788 0.453 1.00 89.25 95 LEU A N 1
ATOM 699 C CA . LEU A 1 95 ? 7.588 3.037 -0.778 1.00 89.25 95 LEU A CA 1
ATOM 700 C C . LEU A 1 95 ? 9.070 2.758 -1.025 1.00 89.25 95 LEU A C 1
ATOM 702 O O . LEU A 1 95 ? 9.916 3.650 -0.917 1.00 89.25 95 LEU A O 1
ATOM 706 N N . TYR A 1 96 ? 9.363 1.538 -1.455 1.00 88.44 96 TYR A N 1
ATOM 707 C CA . TYR A 1 96 ? 10.673 1.141 -1.942 1.00 88.44 96 TYR A CA 1
ATOM 708 C C . TYR A 1 96 ? 10.822 1.451 -3.438 1.00 88.44 96 TYR A C 1
ATOM 710 O O . TYR A 1 96 ? 9.958 1.124 -4.253 1.00 88.44 96 TYR A O 1
ATOM 718 N N . GLY A 1 97 ? 11.942 2.065 -3.826 1.00 80.38 97 GLY A N 1
ATOM 719 C CA . GLY A 1 97 ? 12.293 2.261 -5.232 1.00 80.38 97 GLY A CA 1
ATOM 720 C C . GLY A 1 97 ? 13.217 3.455 -5.498 1.00 80.38 97 GLY A C 1
ATOM 721 O O . GLY A 1 97 ? 13.364 4.352 -4.664 1.00 80.38 97 GLY A O 1
ATOM 722 N N . PRO A 1 98 ? 13.830 3.520 -6.694 1.00 66.06 98 PRO A N 1
ATOM 723 C CA . PRO A 1 98 ? 14.826 4.533 -7.062 1.00 66.06 98 PRO A CA 1
ATOM 724 C C . PRO A 1 98 ? 14.261 5.957 -7.079 1.00 66.06 98 PRO A C 1
ATOM 726 O O . PRO A 1 98 ? 15.002 6.912 -6.854 1.00 66.06 98 PRO A O 1
ATOM 729 N N . THR A 1 99 ? 12.963 6.097 -7.351 1.00 66.19 99 THR A N 1
ATOM 730 C CA . THR A 1 99 ? 12.231 7.367 -7.427 1.00 66.19 99 THR A CA 1
ATOM 731 C C . THR A 1 99 ? 11.677 7.817 -6.079 1.00 66.19 99 THR A C 1
ATOM 733 O O . THR A 1 99 ? 11.329 8.983 -5.932 1.00 66.19 99 THR A O 1
ATOM 736 N N . TYR A 1 100 ? 11.625 6.926 -5.086 1.00 66.56 100 TYR A N 1
ATOM 737 C CA . TYR A 1 100 ? 10.897 7.128 -3.832 1.00 66.56 100 TYR A CA 1
ATOM 738 C C . TYR A 1 100 ? 11.822 7.221 -2.612 1.00 66.56 100 TYR A C 1
ATOM 740 O O . TYR A 1 100 ? 11.428 6.900 -1.496 1.00 66.56 100 TYR A O 1
ATOM 748 N N . ARG A 1 101 ? 13.054 7.728 -2.793 1.00 59.78 101 ARG A N 1
ATOM 749 C CA . ARG A 1 101 ? 14.062 7.836 -1.715 1.00 59.78 101 ARG A CA 1
ATOM 750 C C . ARG A 1 101 ? 13.603 8.629 -0.476 1.00 59.78 101 ARG A C 1
ATOM 752 O O . ARG A 1 101 ? 14.205 8.469 0.582 1.00 59.78 101 ARG A O 1
ATOM 759 N N . ASN A 1 102 ? 12.550 9.440 -0.611 1.00 65.12 102 ASN A N 1
ATOM 760 C CA . ASN A 1 102 ? 11.859 10.159 0.464 1.00 65.12 102 ASN A CA 1
ATOM 761 C C . ASN A 1 102 ? 10.341 9.904 0.410 1.00 65.12 102 ASN A C 1
ATOM 763 O O . ASN A 1 102 ? 9.551 10.846 0.364 1.00 65.12 102 ASN A O 1
ATOM 767 N N . SER A 1 103 ? 9.917 8.642 0.344 1.00 71.44 103 SER A N 1
ATOM 768 C CA . SER A 1 103 ? 8.496 8.316 0.468 1.00 71.44 103 SER A CA 1
ATOM 769 C C . SER A 1 103 ? 8.005 8.604 1.881 1.00 71.44 103 SER A C 1
ATOM 771 O O . SER A 1 103 ? 8.602 8.153 2.855 1.00 71.44 103 SER A O 1
ATOM 773 N N . THR A 1 104 ? 6.884 9.308 1.994 1.00 78.25 104 THR A N 1
ATOM 774 C CA . THR A 1 104 ? 6.141 9.411 3.251 1.00 78.25 104 THR A CA 1
ATOM 775 C C . THR A 1 104 ? 5.417 8.091 3.519 1.00 78.25 104 THR A C 1
ATOM 777 O O . THR A 1 104 ? 5.016 7.402 2.577 1.00 78.25 104 THR A O 1
ATOM 780 N N . ALA A 1 105 ? 5.277 7.731 4.793 1.00 83.56 105 ALA A N 1
ATOM 781 C CA . ALA A 1 105 ? 4.393 6.663 5.235 1.00 83.56 105 ALA A CA 1
ATOM 782 C C . ALA A 1 105 ? 2.938 7.052 4.948 1.00 83.56 105 ALA A C 1
ATOM 784 O O . ALA A 1 105 ? 2.490 8.111 5.387 1.00 83.56 105 ALA A O 1
ATOM 785 N N . THR A 1 106 ? 2.217 6.222 4.198 1.00 89.38 106 THR A N 1
ATOM 786 C CA . THR A 1 106 ? 0.795 6.448 3.878 1.00 89.38 106 THR A CA 1
ATOM 787 C C . THR A 1 106 ? -0.100 5.283 4.288 1.00 89.38 106 THR A C 1
ATOM 789 O O . THR A 1 106 ? -1.316 5.413 4.207 1.00 89.38 106 THR A O 1
ATOM 792 N N . GLY A 1 107 ? 0.489 4.158 4.702 1.00 93.00 107 GLY A N 1
ATOM 793 C CA . GLY A 1 107 ? -0.241 2.985 5.173 1.00 93.00 107 GLY A CA 1
ATOM 794 C C . GLY A 1 107 ? -0.818 3.142 6.569 1.00 93.00 107 GLY A C 1
ATOM 795 O O . GLY A 1 107 ? -0.270 3.877 7.394 1.00 93.00 107 GLY A O 1
ATOM 796 N N . VAL A 1 108 ? -1.889 2.398 6.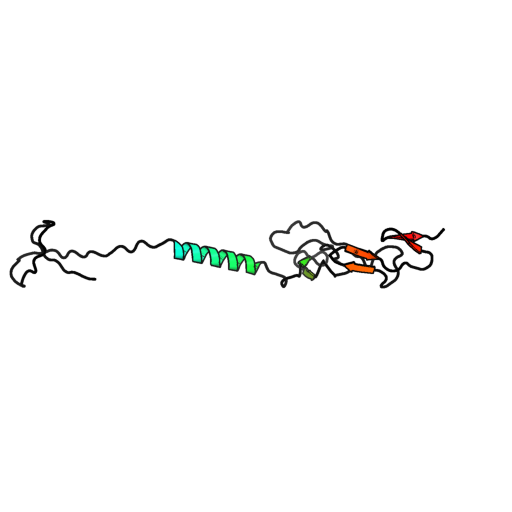826 1.00 95.31 108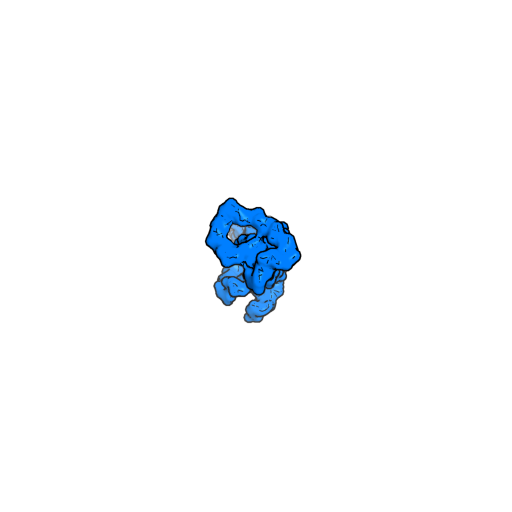 VAL A N 1
ATOM 797 C CA . VAL A 1 108 ? -2.513 2.255 8.141 1.00 95.31 108 VAL A CA 1
ATOM 798 C C . VAL A 1 108 ? -2.508 0.781 8.527 1.00 95.31 108 VAL A C 1
ATOM 800 O O . VAL A 1 108 ? -2.908 -0.066 7.733 1.00 95.31 108 VAL A O 1
ATOM 803 N N . ASP A 1 109 ? -2.095 0.504 9.761 1.00 95.75 109 ASP A N 1
ATOM 804 C CA . ASP A 1 109 ? -2.275 -0.798 10.391 1.00 95.75 109 ASP A CA 1
ATOM 805 C C . ASP A 1 109 ? -3.700 -0.880 10.958 1.00 95.75 109 ASP A C 1
ATOM 807 O O . ASP A 1 109 ? -4.037 -0.279 11.985 1.00 95.75 109 ASP A O 1
ATOM 811 N N . CYS A 1 110 ? -4.563 -1.592 10.238 1.00 96.94 110 CYS A N 1
ATOM 812 C CA . CYS A 1 110 ? -5.942 -1.826 10.628 1.00 96.94 110 CYS A CA 1
ATOM 813 C C . CYS A 1 110 ? -6.061 -2.807 11.806 1.00 96.94 110 CYS A C 1
ATOM 815 O O . CYS A 1 110 ? -7.079 -2.782 12.500 1.00 96.94 110 CYS A O 1
ATOM 817 N N . SER A 1 111 ? -5.074 -3.679 12.046 1.00 95.25 111 SER A N 1
ATOM 818 C CA . SER A 1 111 ? -5.142 -4.691 13.111 1.00 95.25 111 SER A CA 1
ATOM 819 C C . SER A 1 111 ? -4.945 -4.081 14.504 1.00 95.25 111 SER A C 1
ATOM 821 O O . SER A 1 111 ? -5.498 -4.583 15.490 1.00 95.25 111 SER A O 1
ATOM 823 N N . ALA A 1 112 ? -4.247 -2.945 14.575 1.00 95.25 112 ALA A N 1
ATOM 824 C CA . ALA A 1 112 ? -4.011 -2.183 15.798 1.00 95.25 112 ALA A CA 1
ATOM 825 C C . ALA A 1 112 ? -5.100 -1.144 16.142 1.00 95.25 112 ALA A C 1
ATOM 827 O O . ALA A 1 112 ? -4.919 -0.351 17.075 1.00 95.25 112 ALA A O 1
ATOM 828 N N . LEU A 1 113 ? -6.240 -1.127 15.438 1.00 95.88 113 LEU A N 1
ATOM 829 C CA . LEU A 1 113 ? -7.306 -0.156 15.709 1.00 95.88 113 LEU A CA 1
ATOM 830 C C . LEU A 1 113 ? -7.885 -0.290 17.133 1.00 95.88 113 LEU A C 1
ATOM 832 O O . LEU A 1 113 ? -8.130 -1.396 17.635 1.00 95.88 113 LEU A O 1
ATOM 836 N N . PRO A 1 114 ? -8.155 0.840 17.814 1.00 96.31 114 PRO A N 1
ATOM 837 C CA . PRO A 1 114 ? -8.626 0.824 19.189 1.00 96.31 114 PRO A CA 1
ATOM 838 C C . PRO A 1 114 ? -10.039 0.245 19.287 1.00 96.31 114 PRO A C 1
ATOM 840 O O . PRO A 1 114 ? -10.927 0.556 18.502 1.00 96.31 114 PRO A O 1
ATOM 843 N N . ASN A 1 115 ? -10.265 -0.567 20.322 1.00 97.19 115 ASN A N 1
ATOM 844 C CA . ASN A 1 115 ? -11.575 -1.126 20.692 1.00 97.19 115 ASN A CA 1
ATOM 845 C C . ASN A 1 115 ? -12.237 -2.056 19.656 1.00 97.19 115 ASN A C 1
ATOM 847 O O . ASN A 1 115 ? -13.323 -2.571 19.920 1.00 97.19 115 ASN A O 1
ATOM 851 N N . VAL A 1 116 ? -11.574 -2.338 18.538 1.00 97.88 116 VAL A N 1
ATOM 852 C CA . VAL A 1 116 ? -11.993 -3.327 17.541 1.00 97.88 116 VAL A CA 1
ATOM 853 C C . VAL A 1 116 ? -11.740 -4.741 18.076 1.00 97.88 11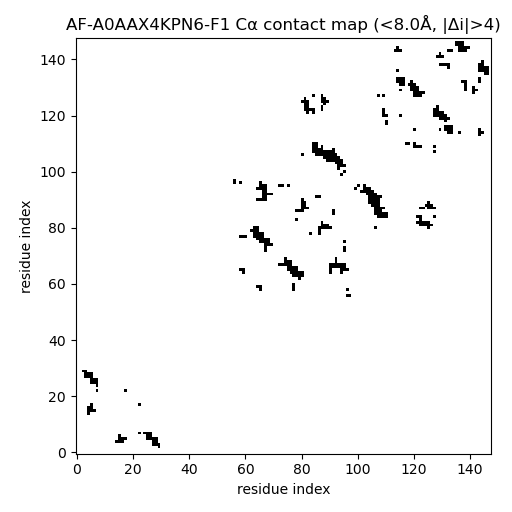6 VAL A C 1
ATOM 855 O O . VAL A 1 116 ? -10.732 -5.002 18.740 1.00 97.88 116 VAL A O 1
ATOM 858 N N . ALA A 1 117 ? -12.682 -5.661 17.864 1.00 96.94 117 ALA A N 1
ATOM 859 C CA . ALA A 1 117 ? -12.510 -7.058 18.265 1.00 96.94 117 ALA A CA 1
ATOM 860 C C . ALA A 1 117 ? -11.447 -7.754 17.397 1.00 96.94 117 ALA A C 1
ATOM 862 O O . ALA A 1 117 ? -11.220 -7.370 16.254 1.00 96.94 117 ALA A O 1
ATOM 863 N N . LEU A 1 118 ? -10.813 -8.813 17.908 1.00 95.44 118 LEU A N 1
ATOM 864 C CA . LEU A 1 118 ? -9.891 -9.613 17.096 1.00 95.44 118 LEU A CA 1
ATOM 865 C C . LEU A 1 118 ? -10.636 -10.183 15.876 1.00 95.44 118 LEU A C 1
ATOM 867 O O . LEU A 1 118 ? -11.679 -10.814 16.038 1.00 95.44 118 LEU A O 1
ATOM 871 N N . GLY A 1 119 ? -10.114 -9.945 14.670 1.00 94.81 119 GLY A N 1
ATOM 872 C CA . GLY A 1 119 ? -10.782 -10.314 13.414 1.00 94.81 119 GLY A CA 1
ATOM 873 C C . GLY A 1 119 ? -12.002 -9.451 13.060 1.00 94.81 119 GLY A C 1
ATOM 874 O O . GLY A 1 119 ? -12.690 -9.742 12.088 1.00 94.81 119 GLY A O 1
ATOM 875 N N . GLY A 1 120 ? -12.276 -8.392 13.827 1.00 97.00 120 GLY A N 1
ATOM 876 C CA . GLY A 1 120 ? -13.388 -7.462 13.629 1.00 97.00 120 GLY A CA 1
ATOM 877 C C . GLY A 1 120 ? -13.094 -6.321 12.660 1.00 97.00 120 GLY A C 1
ATOM 878 O O . GLY A 1 120 ? -13.797 -5.316 12.689 1.00 97.00 120 GLY A O 1
ATOM 879 N N . VAL A 1 121 ? -12.059 -6.439 11.833 1.00 98.12 121 VAL A N 1
ATOM 880 C CA . VAL A 1 121 ? -11.651 -5.445 10.836 1.00 98.12 121 VAL A CA 1
ATOM 881 C C . VAL A 1 121 ? -11.018 -6.140 9.643 1.00 98.12 121 VAL A C 1
ATOM 883 O O . VAL A 1 121 ? -10.370 -7.178 9.783 1.00 98.12 121 VAL A O 1
ATOM 886 N N . THR A 1 122 ? -11.220 -5.564 8.467 1.00 97.62 122 THR A N 1
ATOM 887 C CA . THR A 1 122 ? -10.588 -5.983 7.219 1.00 97.62 122 THR A CA 1
ATOM 888 C C . THR A 1 122 ? -10.012 -4.769 6.48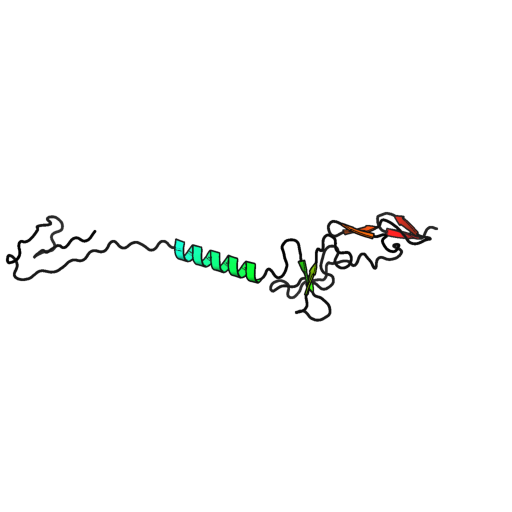8 1.00 97.62 122 THR A C 1
ATOM 890 O O . THR A 1 122 ? -10.437 -3.643 6.737 1.00 97.62 122 THR A O 1
ATOM 893 N N . CYS A 1 123 ? -9.042 -4.983 5.600 1.00 98.00 123 CYS A N 1
ATOM 894 C CA . CYS A 1 123 ? -8.625 -3.970 4.639 1.00 98.00 123 CYS A CA 1
ATOM 895 C C . CYS A 1 123 ? -9.316 -4.257 3.309 1.00 98.00 123 CYS A C 1
ATOM 897 O O . CYS A 1 123 ? -9.202 -5.354 2.758 1.00 98.00 123 CYS A O 1
ATOM 899 N N . THR A 1 124 ? -10.045 -3.281 2.784 1.00 97.62 124 THR A N 1
ATOM 900 C CA . THR A 1 124 ? -10.761 -3.432 1.517 1.00 97.62 124 THR A CA 1
ATOM 901 C C . THR A 1 124 ? -10.585 -2.181 0.684 1.00 97.62 124 THR A C 1
ATOM 903 O O . THR A 1 124 ? -10.955 -1.083 1.095 1.00 97.62 124 THR A O 1
ATOM 906 N N . ARG A 1 125 ? -10.021 -2.338 -0.520 1.00 96.50 125 ARG A N 1
ATOM 907 C CA . ARG A 1 125 ? -9.724 -1.217 -1.434 1.00 96.50 125 ARG A CA 1
ATOM 908 C C . ARG A 1 125 ? -8.870 -0.133 -0.760 1.00 96.50 125 ARG A C 1
ATOM 910 O O . ARG A 1 125 ? -9.088 1.061 -0.964 1.00 96.50 125 ARG A O 1
ATOM 917 N N . GLY A 1 126 ? -7.930 -0.569 0.080 1.00 96.25 126 GLY A N 1
ATOM 918 C CA . GLY A 1 126 ? -7.011 0.311 0.796 1.00 96.25 126 GLY A CA 1
ATOM 919 C C . GLY A 1 126 ? -7.658 1.130 1.915 1.00 96.25 126 GLY A C 1
ATOM 920 O O . GLY A 1 126 ? -7.138 2.186 2.266 1.00 96.25 126 GLY A O 1
ATOM 921 N N . GLN A 1 127 ? -8.795 0.682 2.453 1.00 97.19 127 GLN A N 1
ATOM 922 C CA . GLN A 1 127 ? -9.457 1.299 3.602 1.00 97.19 127 GLN A CA 1
ATOM 923 C C . GLN A 1 127 ? -9.735 0.251 4.679 1.00 97.19 127 GLN A C 1
ATOM 925 O O . GLN A 1 127 ? -10.154 -0.863 4.366 1.00 97.19 127 GLN A O 1
ATOM 930 N N . CYS A 1 128 ? -9.514 0.613 5.945 1.00 97.81 128 CYS A N 1
ATOM 931 C CA . CYS A 1 128 ? -9.905 -0.228 7.070 1.00 97.81 128 CYS A CA 1
ATOM 932 C C . CYS A 1 128 ? -11.430 -0.223 7.201 1.00 97.81 128 CYS A C 1
ATOM 934 O O . CYS A 1 128 ? -12.025 0.841 7.370 1.00 97.81 128 CYS A O 1
ATOM 936 N N . GLU A 1 129 ? -12.055 -1.392 7.169 1.00 98.00 129 GLU A N 1
ATOM 937 C CA . GLU A 1 129 ? -13.498 -1.575 7.319 1.00 98.00 129 GLU A CA 1
ATOM 938 C C . GLU A 1 129 ? -13.758 -2.403 8.587 1.00 98.00 129 GLU A C 1
ATOM 940 O O . GLU A 1 129 ? -13.386 -3.577 8.684 1.00 98.00 129 GLU A O 1
ATOM 945 N N . VAL A 1 130 ? -14.330 -1.764 9.608 1.00 98.19 130 VAL A N 1
ATOM 946 C CA . VAL A 1 130 ? -14.596 -2.348 10.925 1.00 98.19 130 VAL A CA 1
ATOM 947 C C . VAL A 1 130 ? -15.951 -3.047 10.898 1.00 98.19 130 VAL A C 1
ATOM 949 O O . VAL A 1 130 ? -16.969 -2.467 10.535 1.00 98.19 130 VAL A O 1
ATOM 952 N N . SER A 1 131 ? -15.969 -4.304 11.327 1.00 97.38 131 SER A N 1
ATOM 953 C CA . SER A 1 131 ? -17.150 -5.169 11.357 1.00 97.38 131 SER A CA 1
ATOM 954 C C . SER A 1 131 ? -17.556 -5.606 12.766 1.00 97.38 131 SER A C 1
ATOM 956 O O . SER A 1 131 ? -18.720 -5.944 12.980 1.00 97.38 131 SER A O 1
ATOM 958 N N . ALA A 1 132 ? -16.641 -5.589 13.743 1.00 97.50 132 ALA A N 1
ATOM 959 C CA . ALA A 1 132 ? -16.954 -5.974 15.118 1.00 97.50 132 ALA A CA 1
ATOM 960 C C . ALA A 1 132 ? -16.113 -5.226 16.162 1.00 97.50 132 ALA A C 1
ATOM 962 O O . ALA A 1 132 ? -14.894 -5.099 16.045 1.00 97.50 132 ALA A O 1
ATOM 963 N N . CYS A 1 133 ? -16.771 -4.805 17.243 1.00 98.12 133 CYS A N 1
ATOM 964 C CA . CYS A 1 133 ? -16.153 -4.124 18.378 1.00 98.12 133 CYS A CA 1
ATOM 965 C C . CYS A 1 133 ? -16.000 -5.051 19.589 1.00 98.12 133 CYS A C 1
ATOM 967 O O . CYS A 1 133 ? -16.729 -6.034 19.744 1.00 98.12 133 CYS A O 1
ATOM 969 N N . LYS A 1 134 ? -15.049 -4.732 20.473 1.00 97.81 134 LYS A N 1
ATOM 970 C CA . LYS A 1 134 ? -14.899 -5.398 21.774 1.00 97.81 134 LYS A CA 1
ATOM 971 C C . LYS A 1 134 ? -16.156 -5.199 22.625 1.00 97.81 134 LYS A C 1
ATOM 973 O O . LYS A 1 134 ? -16.905 -4.239 22.454 1.00 97.81 134 LYS A O 1
ATOM 978 N N . TYR A 1 135 ? -16.354 -6.087 23.597 1.00 96.19 135 TYR A N 1
ATOM 979 C CA . TYR A 1 135 ? -17.450 -5.965 24.558 1.00 96.19 135 TYR A CA 1
ATOM 980 C C . TYR A 1 135 ? -17.446 -4.586 25.243 1.00 96.19 135 TYR A C 1
ATOM 982 O O . TYR A 1 135 ? -16.396 -4.106 25.668 1.00 96.19 135 TYR A O 1
ATOM 990 N N . GLY A 1 136 ? -18.622 -3.961 25.351 1.00 96.19 136 GLY A N 1
ATOM 991 C CA . GLY A 1 136 ? -18.774 -2.602 25.888 1.00 96.19 136 GLY A CA 1
ATOM 992 C C . GLY A 1 136 ? -18.633 -1.476 24.853 1.00 96.19 136 GLY A C 1
ATOM 993 O O . GLY A 1 136 ? -18.783 -0.309 25.216 1.00 96.19 136 GLY A O 1
ATOM 994 N N . TYR A 1 137 ? -18.389 -1.801 23.580 1.00 97.88 137 TYR A N 1
ATOM 995 C CA . TYR A 1 137 ? -18.306 -0.843 22.475 1.00 97.88 137 TYR A CA 1
ATOM 996 C C . TYR A 1 137 ? -19.317 -1.165 21.368 1.00 97.88 137 TYR A C 1
ATOM 998 O O . TYR A 1 137 ? -19.597 -2.332 21.094 1.00 97.88 137 TYR A O 1
ATOM 1006 N N . ALA A 1 138 ? -19.845 -0.127 20.729 1.00 97.00 138 ALA A N 1
ATOM 1007 C CA . ALA A 1 138 ? -20.727 -0.208 19.573 1.00 97.00 138 ALA A CA 1
ATOM 1008 C C . ALA A 1 138 ? -20.036 0.386 18.342 1.00 97.00 138 ALA A C 1
ATOM 1010 O O . ALA A 1 138 ? -19.260 1.334 18.458 1.00 97.00 138 ALA A O 1
ATOM 1011 N N . LEU A 1 139 ? -20.334 -0.174 17.170 1.00 97.06 139 LEU A N 1
ATOM 1012 C CA . LEU A 1 139 ? -19.841 0.326 15.892 1.00 97.06 139 LEU A CA 1
ATOM 1013 C C . LEU A 1 139 ? -20.681 1.528 15.445 1.00 97.06 139 LEU A C 1
ATOM 1015 O O . LEU A 1 139 ? -21.890 1.393 15.249 1.00 97.06 139 LEU A O 1
ATOM 1019 N N . VAL A 1 140 ? -20.040 2.681 15.271 1.00 96.56 140 VAL A N 1
ATOM 1020 C CA . VAL A 1 140 ? -20.643 3.922 14.767 1.00 96.56 140 VAL A CA 1
ATOM 1021 C C . VAL A 1 140 ? -19.662 4.547 13.781 1.00 96.56 140 VAL A C 1
ATOM 1023 O O . VAL A 1 140 ? -18.505 4.743 14.125 1.00 96.56 140 VAL A O 1
ATOM 1026 N N . ASP A 1 141 ? -20.102 4.821 12.551 1.00 95.06 141 ASP A N 1
ATOM 1027 C CA . ASP A 1 141 ? -19.284 5.453 11.501 1.00 95.06 141 ASP A CA 1
ATOM 1028 C C . ASP A 1 141 ? -17.895 4.814 11.302 1.00 95.06 141 ASP A C 1
ATOM 1030 O O . ASP A 1 141 ? -16.890 5.502 11.147 1.00 95.06 141 ASP A O 1
ATOM 1034 N N . ASN A 1 142 ? -17.847 3.475 11.283 1.00 96.38 142 ASN A N 1
ATOM 1035 C CA . ASN A 1 142 ? -16.618 2.684 11.132 1.00 96.38 142 ASN A CA 1
ATOM 1036 C C . ASN A 1 142 ? -15.634 2.794 12.320 1.00 96.38 142 ASN A C 1
ATOM 1038 O O . ASN A 1 142 ? -14.476 2.394 12.211 1.00 96.38 142 ASN A O 1
ATOM 1042 N N . GLU A 1 143 ? -16.096 3.292 13.468 1.00 96.69 143 GLU A N 1
ATOM 1043 C CA . GLU A 1 143 ? -15.324 3.416 14.702 1.00 96.69 143 GLU A CA 1
ATOM 1044 C C . GLU A 1 143 ? -16.036 2.722 15.875 1.00 96.69 143 GLU A C 1
ATOM 1046 O O . GLU A 1 143 ? -17.263 2.708 15.991 1.00 96.69 143 GLU A O 1
ATOM 1051 N N . CYS A 1 144 ? -15.258 2.117 16.772 1.00 97.38 144 CYS A N 1
ATOM 1052 C CA . CYS A 1 144 ? -15.782 1.466 17.967 1.00 97.38 144 CYS A CA 1
ATOM 1053 C C . CYS A 1 144 ? -15.849 2.454 19.137 1.00 97.38 144 CYS A C 1
ATOM 1055 O O . CYS A 1 144 ? -14.842 2.724 19.800 1.00 97.38 144 CYS A O 1
ATOM 1057 N N . VAL A 1 145 ? -17.055 2.944 19.431 1.00 96.81 145 VAL A N 1
ATOM 1058 C CA . VAL A 1 145 ? -17.330 3.918 20.499 1.00 96.81 145 VAL A CA 1
ATOM 1059 C C . VAL A 1 145 ? -17.925 3.241 21.731 1.00 96.81 145 VAL A C 1
ATOM 1061 O O . VAL A 1 145 ? -18.635 2.242 21.633 1.00 96.81 145 VAL A O 1
ATOM 1064 N N . ARG A 1 146 ? -17.615 3.748 22.929 1.00 95.81 146 ARG A N 1
ATOM 1065 C CA . ARG A 1 146 ? -18.074 3.132 24.183 1.00 95.81 146 ARG A CA 1
ATOM 1066 C C . ARG A 1 146 ? -19.592 3.261 24.316 1.00 95.81 146 ARG A C 1
ATOM 1068 O O . ARG A 1 146 ? -20.123 4.362 24.195 1.00 95.81 146 ARG A O 1
ATOM 1075 N N . MET A 1 147 ? -20.265 2.155 24.623 1.00 86.25 147 MET A N 1
ATOM 1076 C CA . MET A 1 147 ? -21.685 2.169 24.974 1.00 86.25 147 MET A CA 1
ATOM 1077 C C . MET A 1 147 ? -21.834 2.826 26.354 1.00 86.25 147 MET A C 1
ATOM 1079 O O . MET A 1 147 ? -21.186 2.392 27.310 1.00 86.25 147 MET A O 1
ATOM 1083 N N . LEU A 1 148 ? -22.593 3.922 26.428 1.00 76.44 148 LEU A N 1
ATOM 1084 C CA . LEU A 1 148 ? -22.948 4.588 27.686 1.00 76.44 148 LEU A CA 1
ATOM 1085 C C . LEU A 1 148 ? -24.058 3.830 28.414 1.00 76.44 148 LEU A C 1
ATOM 1087 O O . LEU A 1 148 ? -24.962 3.315 27.720 1.00 76.44 148 LEU A O 1
#

Mean predicted aligned error: 14.94 Å

Nearest PDB structures (foldseek):
  7lsw-assembly3_E  TM=2.381E-01  e=2.939E+00  Homo sapiens

Sequence (148 aa):
MYVCLCAEENIPDDSQACQGAAASSGFYVYTHSVTTPTGVARRQLKERLRQAQASRFQYCPSGLTGCIIGSDKEAFECVDTQADLEACGGCMQGLYGPTYRNSTATGVDCSALPNVALGGVTCTRGQCEVSACKYGYALVDNECVRML

Foldseek 3Di:
DWDWAWDPDPDPPDGDDDDPPPDPDTDTDTDDDPPDPDCVVVVVVVVVVVVVVVVVFCPDDPQWFWAADDPDLVHTDTHNLQWDQQFQLHHQRAGHTPVTPPGDGDGDNLCPAPQADRVQWTRHGRDIAGRGGHPQWDDDPRHTHGDD

InterPro domains:
  IPR038955 Protein PriA/CPL1 [PTHR35192] (35-146)
  IPR048661 Protein CPL1-like [PF21671] (76-141)

Organism: NCBI:txid1423913

Radius of gyration: 37.09 Å; Cα contacts (8 Å, |Δi|>4): 233; chains: 1; bounding box: 67×25×106 Å

pLDDT: mean 80.65, std 17.05, range [41.19, 98.19]

Secondary structure (DSSP, 8-state):
-------SS--TT----PPTTS-SS-------------THHHHHHHHHHHHHHHHHT--S-TT-EEEE-TT-TT-EEEE-TTT-SSSBTS-TT-B-STT-TTPPP--B-STT-TTBPTT-EEEETTEEEE--B-TTEEEETTEEEEP-